Protein AF-A0A6G6YEZ7-F1 (afdb_monomer)

Sequence (83 aa):
MFAELEKYKTNGHFFFEKNDNLRNKSKDVPNLPGVYYILKLARGKVELVYIGKSGSMLQNGQFKDQLLNKRLNNKQDGIRREY

Secondary structure (DSSP, 8-state):
--GGGGG-SS-------TT--HHHHTTTS-SSSEEEEEEEEETTEEEEEEEEEE-PBPTTSPBPS--HHHHHTSEETTEETT-

Foldseek 3Di:
DDPVCVPDPDDDDFDDDPPDDLLVRCVPPDQAWDKDWDWDDPPNDTDTDDIDTAFDADPVRGTDNGGDSNVQQDDDPNHGNSD

pLDDT: mean 92.2, std 4.58, range [66.5, 96.31]

Mean predicted aligned error: 3.57 Å

Nearest PDB structures (foldseek):
  8cml-assembly1_B  TM=4.074E-01  e=9.791E+00  Homo sapiens

Structure (mmCIF, N/CA/C/O backbone):
data_AF-A0A6G6YEZ7-F1
#
_entry.id   AF-A0A6G6YEZ7-F1
#
loop_
_atom_site.group_PDB
_atom_site.id
_atom_site.type_symbol
_atom_site.label_atom_id
_atom_site.label_alt_id
_atom_site.label_comp_id
_atom_site.label_asym_id
_atom_site.label_entity_id
_atom_site.label_seq_id
_atom_site.pdbx_PDB_ins_code
_atom_site.Cartn_x
_atom_site.Cartn_y
_atom_site.Cartn_z
_atom_site.occupancy
_atom_site.B_iso_or_equiv
_atom_site.auth_seq_id
_atom_site.auth_comp_id
_atom_site.auth_asym_id
_atom_site.auth_atom_id
_atom_site.pdbx_PDB_model_num
ATOM 1 N N . MET A 1 1 ? -13.617 -10.564 -2.830 1.00 73.88 1 MET A N 1
ATOM 2 C CA . MET A 1 1 ? -14.167 -9.372 -3.519 1.00 73.88 1 MET A CA 1
ATOM 3 C C . MET A 1 1 ? -13.644 -9.218 -4.947 1.00 73.88 1 MET A C 1
ATOM 5 O O . MET A 1 1 ? -14.424 -8.780 -5.769 1.00 73.88 1 MET A O 1
ATOM 9 N N . PHE A 1 2 ? -12.426 -9.635 -5.317 1.00 88.44 2 PHE A N 1
ATOM 10 C CA . PHE A 1 2 ? -12.013 -9.655 -6.732 1.00 88.44 2 PHE A CA 1
ATOM 11 C C . PHE A 1 2 ? -11.114 -10.863 -7.013 1.00 88.44 2 PHE A C 1
ATOM 13 O O . PHE A 1 2 ? -10.001 -10.908 -6.503 1.00 88.44 2 PHE A O 1
ATOM 20 N N . ALA A 1 3 ? -11.575 -11.823 -7.821 1.00 93.19 3 ALA A N 1
ATOM 21 C CA . ALA A 1 3 ? -10.788 -13.017 -8.163 1.00 93.19 3 ALA A CA 1
ATOM 22 C C . ALA A 1 3 ? -9.527 -12.685 -8.986 1.00 93.19 3 ALA A C 1
ATOM 24 O O . ALA A 1 3 ? -8.531 -13.394 -8.918 1.00 93.19 3 ALA A O 1
ATOM 25 N N . GLU A 1 4 ? -9.541 -11.568 -9.720 1.00 91.75 4 GLU A N 1
ATOM 26 C CA . GLU A 1 4 ? -8.394 -11.094 -10.507 1.00 91.75 4 GLU A CA 1
ATOM 27 C C . GLU A 1 4 ? -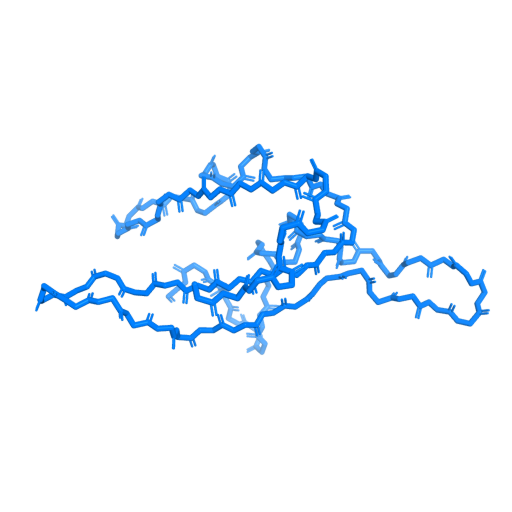7.151 -10.823 -9.642 1.00 91.75 4 GLU A C 1
ATOM 29 O O . GLU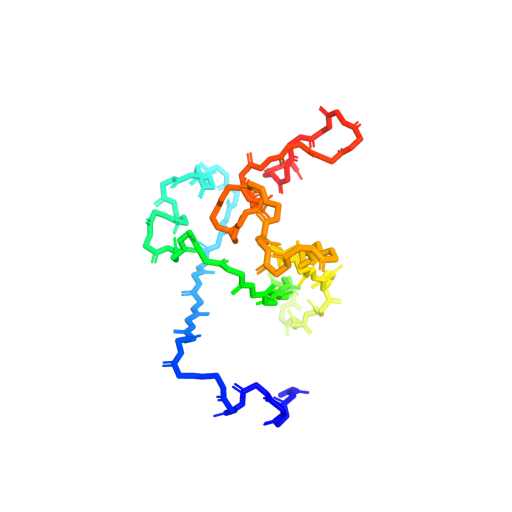 A 1 4 ? -6.022 -10.911 -10.125 1.00 91.75 4 GLU A O 1
ATOM 34 N N . LEU A 1 5 ? -7.343 -10.531 -8.350 1.00 91.38 5 LEU A N 1
ATOM 35 C CA . LEU A 1 5 ? -6.245 -10.240 -7.431 1.00 91.38 5 LEU A CA 1
ATOM 36 C C . LEU A 1 5 ? -5.392 -11.473 -7.097 1.00 91.38 5 LEU A C 1
ATOM 38 O O . LEU A 1 5 ? -4.225 -11.315 -6.748 1.00 91.38 5 LEU A O 1
ATOM 42 N N . GLU A 1 6 ? -5.921 -12.684 -7.2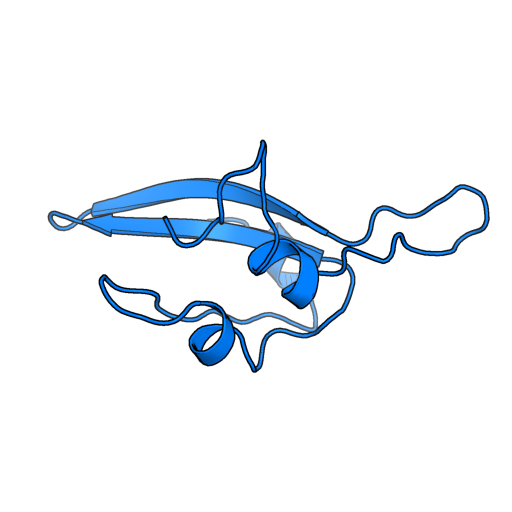88 1.00 90.50 6 GLU A N 1
ATOM 43 C CA . GLU A 1 6 ? -5.192 -13.943 -7.060 1.00 90.50 6 GLU A CA 1
ATOM 44 C C . GLU A 1 6 ? -3.999 -14.115 -8.017 1.00 90.50 6 GLU A C 1
ATOM 46 O O . GLU A 1 6 ? -3.083 -14.893 -7.764 1.00 90.50 6 GLU A O 1
ATOM 51 N N . LYS A 1 7 ? -3.964 -13.357 -9.122 1.00 92.94 7 LYS A N 1
ATOM 52 C CA . LYS A 1 7 ? -2.857 -13.389 -10.090 1.00 92.94 7 LYS A CA 1
ATOM 53 C C . LYS A 1 7 ? -1.606 -12.649 -9.602 1.00 92.94 7 LYS A C 1
ATOM 55 O O . LYS A 1 7 ? -0.529 -12.818 -10.180 1.00 92.94 7 LYS A O 1
ATOM 60 N N . TYR A 1 8 ? -1.717 -11.808 -8.571 1.00 91.62 8 TYR A N 1
ATOM 61 C CA . TYR A 1 8 ? -0.595 -11.010 -8.076 1.00 91.62 8 TYR A CA 1
ATOM 62 C C . TYR A 1 8 ? 0.282 -11.823 -7.121 1.00 91.62 8 TYR A C 1
ATOM 64 O O . TYR A 1 8 ? -0.124 -12.169 -6.013 1.00 91.62 8 TYR A O 1
ATOM 72 N N . LYS A 1 9 ? 1.540 -12.046 -7.524 1.00 93.31 9 LYS A N 1
ATOM 73 C CA . LYS A 1 9 ? 2.558 -12.741 -6.711 1.00 93.31 9 LYS A CA 1
ATOM 74 C C . LYS A 1 9 ? 2.943 -11.982 -5.440 1.00 93.31 9 LYS A C 1
ATOM 76 O O . LYS A 1 9 ? 3.379 -12.586 -4.468 1.00 93.31 9 LYS A O 1
ATOM 81 N N . THR A 1 10 ? 2.820 -10.658 -5.468 1.00 93.81 10 THR A N 1
ATOM 82 C CA . THR A 1 10 ? 3.058 -9.790 -4.317 1.00 93.81 10 THR A CA 1
ATOM 83 C C . THR A 1 10 ? 1.734 -9.160 -3.932 1.00 93.81 10 THR A C 1
ATOM 85 O O . THR A 1 10 ? 1.200 -8.326 -4.661 1.00 93.81 10 THR A O 1
ATOM 88 N N . ASN A 1 11 ? 1.205 -9.581 -2.794 1.00 93.62 11 ASN A N 1
ATOM 89 C CA . ASN A 1 11 ? -0.033 -9.081 -2.225 1.00 93.62 11 ASN A CA 1
ATOM 90 C C . ASN A 1 11 ? 0.132 -8.936 -0.706 1.00 93.62 11 ASN A C 1
ATOM 92 O O . ASN A 1 11 ? 1.086 -9.442 -0.117 1.00 93.62 11 ASN A O 1
ATOM 96 N N . GLY A 1 12 ? -0.758 -8.170 -0.087 1.00 94.06 12 GLY A N 1
ATOM 97 C CA . GLY A 1 12 ? -0.707 -7.892 1.339 1.00 94.06 12 GLY A CA 1
ATOM 98 C C . GLY A 1 12 ? -1.753 -6.864 1.736 1.00 94.06 12 GLY A C 1
ATOM 99 O O . GLY A 1 12 ? -2.432 -6.278 0.892 1.00 94.06 12 GLY A O 1
ATOM 100 N N . HIS A 1 13 ? -1.883 -6.651 3.036 1.00 95.00 13 HIS A N 1
ATOM 101 C CA . HIS A 1 13 ? -2.768 -5.649 3.608 1.00 95.00 13 HIS A CA 1
ATOM 102 C C . HIS A 1 13 ? -2.178 -5.144 4.923 1.00 95.00 13 HIS A C 1
ATOM 104 O O . HIS A 1 13 ? -1.340 -5.802 5.536 1.00 95.00 13 HIS A O 1
ATOM 110 N N . PHE A 1 14 ? -2.626 -3.973 5.358 1.00 96.31 14 PHE A N 1
ATOM 111 C CA . PHE A 1 14 ? -2.344 -3.454 6.688 1.00 96.31 14 PHE A CA 1
ATOM 112 C C . PHE A 1 14 ? -3.560 -2.681 7.194 1.00 96.31 14 PHE A C 1
ATOM 114 O O . PHE A 1 14 ? -4.368 -2.189 6.404 1.00 96.31 14 PHE A O 1
ATOM 121 N N . PHE A 1 15 ? -3.678 -2.578 8.513 1.00 95.50 15 PHE A N 1
ATOM 122 C CA . PHE A 1 15 ? -4.696 -1.756 9.157 1.00 95.50 15 PHE A CA 1
ATOM 123 C C . PHE A 1 15 ? -4.164 -0.345 9.404 1.00 95.50 15 PHE A C 1
ATOM 125 O O . PHE A 1 15 ? -2.995 -0.162 9.764 1.00 95.50 15 PHE A O 1
ATOM 132 N N . PHE A 1 16 ? -5.040 0.634 9.204 1.00 94.31 16 PHE A N 1
ATOM 133 C CA . PHE A 1 16 ? -4.789 2.048 9.443 1.00 94.31 16 PHE A CA 1
ATOM 134 C C . PHE A 1 16 ? -5.958 2.627 10.235 1.00 94.31 16 PHE A C 1
ATOM 136 O O . PHE A 1 16 ? -7.108 2.565 9.795 1.00 94.31 16 PHE A O 1
ATOM 143 N N . GLU A 1 17 ? -5.651 3.161 11.406 1.00 93.62 17 GLU A N 1
ATOM 144 C CA . GLU A 1 17 ? -6.600 3.697 12.368 1.00 93.62 17 GLU A CA 1
ATOM 145 C C . GLU A 1 17 ? -6.337 5.180 12.636 1.00 93.62 17 GLU A C 1
ATOM 147 O O . GLU A 1 17 ? -5.340 5.773 12.217 1.00 93.62 17 GLU A O 1
ATOM 152 N N . LYS A 1 18 ? -7.257 5.811 13.365 1.00 90.75 18 LYS A N 1
ATOM 153 C CA . LYS A 1 18 ? -7.081 7.197 13.789 1.00 90.75 18 LYS A CA 1
ATOM 154 C C . LYS A 1 18 ? -5.803 7.322 14.631 1.00 90.75 18 LYS A C 1
ATOM 156 O O . LYS A 1 18 ? -5.608 6.555 15.566 1.00 90.75 18 LYS A O 1
ATOM 161 N N . ASN A 1 19 ? -5.002 8.350 14.345 1.00 90.62 19 ASN A N 1
ATOM 162 C CA . ASN A 1 19 ? -3.694 8.646 14.954 1.00 90.62 19 ASN A CA 1
ATOM 163 C C . ASN A 1 19 ? -2.530 7.757 14.492 1.00 90.62 19 ASN A C 1
ATOM 165 O O . ASN A 1 19 ? -1.398 7.989 14.922 1.00 90.62 19 ASN A O 1
ATOM 169 N N . ASP A 1 20 ? -2.761 6.791 13.602 1.00 94.38 20 ASP A N 1
ATOM 170 C CA . ASP A 1 20 ? -1.653 6.097 12.960 1.00 94.38 20 ASP A CA 1
ATOM 171 C C . ASP A 1 20 ? -0.871 7.037 12.041 1.00 94.38 20 ASP A C 1
ATOM 173 O O . ASP A 1 20 ? -1.409 7.946 11.409 1.00 94.38 20 ASP A O 1
ATOM 177 N N . ASN A 1 21 ? 0.425 6.764 11.908 1.00 93.62 21 ASN A N 1
ATOM 178 C CA . ASN A 1 21 ? 1.244 7.368 10.869 1.00 93.62 21 ASN A CA 1
ATOM 179 C C . ASN A 1 21 ? 1.251 6.454 9.637 1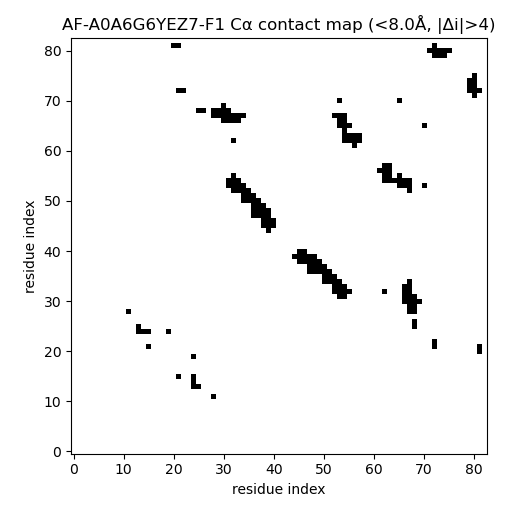.00 93.62 21 ASN A C 1
ATOM 181 O O . ASN A 1 21 ? 1.758 5.326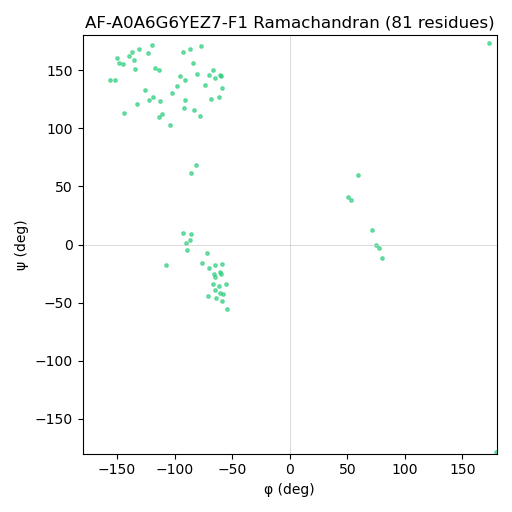 9.705 1.00 93.62 21 ASN A O 1
ATOM 185 N N . LEU A 1 22 ? 0.727 6.936 8.504 1.00 94.25 22 LEU A N 1
ATOM 186 C CA . LEU A 1 22 ? 0.577 6.106 7.306 1.00 94.25 22 LEU A CA 1
ATOM 187 C C . LEU A 1 22 ? 1.929 5.603 6.790 1.00 94.25 22 LEU A C 1
ATOM 189 O O . LEU A 1 22 ? 2.034 4.457 6.350 1.00 94.25 22 LEU A O 1
ATOM 193 N N . ARG A 1 23 ? 2.987 6.411 6.900 1.00 94.19 23 ARG A N 1
ATOM 194 C CA . ARG A 1 23 ? 4.339 6.032 6.464 1.00 94.19 23 ARG A CA 1
ATOM 195 C C . ARG A 1 23 ? 4.904 4.878 7.285 1.00 94.19 23 ARG A C 1
ATOM 197 O O . ARG A 1 23 ? 5.521 3.983 6.717 1.00 94.19 23 ARG A O 1
ATOM 204 N N . ASN A 1 24 ? 4.651 4.866 8.590 1.00 96.06 24 ASN A N 1
ATOM 205 C CA . ASN A 1 24 ? 5.075 3.775 9.466 1.00 96.06 24 ASN A CA 1
ATOM 206 C C . ASN A 1 24 ? 4.272 2.498 9.201 1.00 96.06 24 ASN A C 1
ATOM 208 O O . ASN A 1 24 ? 4.855 1.421 9.103 1.00 96.06 24 ASN A O 1
ATOM 212 N N . LYS A 1 25 ? 2.948 2.611 9.046 1.00 96.31 25 LYS A N 1
ATOM 213 C CA . LYS A 1 25 ? 2.071 1.463 8.760 1.00 96.31 25 LYS A CA 1
ATOM 214 C C . LYS A 1 25 ? 2.314 0.845 7.386 1.00 96.31 25 LYS A C 1
ATOM 216 O O . LYS A 1 25 ? 2.216 -0.364 7.233 1.00 96.31 25 LYS A O 1
ATOM 221 N N . SER A 1 26 ? 2.659 1.669 6.398 1.00 95.56 26 SER A N 1
ATOM 222 C CA . SER A 1 26 ? 2.919 1.235 5.023 1.00 95.56 26 SER A CA 1
ATOM 223 C C . SER A 1 26 ? 4.391 0.921 4.738 1.00 95.56 26 SER A C 1
ATOM 225 O O . SER A 1 26 ? 4.739 0.717 3.578 1.00 95.56 26 SER A O 1
ATOM 227 N N . LYS A 1 27 ? 5.268 0.867 5.753 1.00 95.62 27 LYS A N 1
ATOM 228 C CA . LYS A 1 27 ? 6.724 0.691 5.574 1.00 95.62 27 LYS A CA 1
ATOM 229 C C . LYS A 1 27 ? 7.102 -0.557 4.763 1.00 95.62 27 LYS A C 1
ATOM 231 O O . LYS A 1 27 ? 8.054 -0.508 3.993 1.00 95.62 27 LYS A O 1
ATOM 236 N N . ASP A 1 28 ? 6.322 -1.627 4.907 1.00 95.12 28 ASP A N 1
ATOM 237 C CA . ASP A 1 28 ? 6.560 -2.917 4.252 1.00 95.12 28 ASP A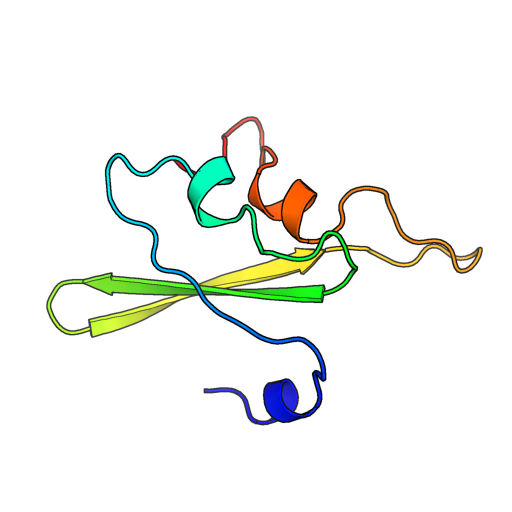 CA 1
ATOM 238 C C . ASP A 1 28 ? 5.877 -3.003 2.874 1.00 95.12 28 ASP A C 1
ATOM 240 O O . ASP A 1 28 ? 6.051 -3.974 2.139 1.00 95.12 28 ASP A O 1
ATOM 244 N N . VAL A 1 29 ? 5.103 -1.979 2.485 1.00 95.25 29 VAL A N 1
ATOM 245 C CA . VAL A 1 29 ? 4.506 -1.909 1.149 1.00 95.25 29 VAL A CA 1
ATOM 246 C C . VAL A 1 29 ? 5.626 -1.709 0.126 1.00 95.25 29 VAL A C 1
ATOM 248 O O . VAL A 1 29 ? 6.370 -0.728 0.227 1.00 95.25 29 VAL A O 1
ATOM 251 N N . PRO A 1 30 ? 5.736 -2.569 -0.901 1.00 93.56 30 PRO A N 1
ATOM 252 C CA . PRO A 1 30 ? 6.800 -2.464 -1.885 1.00 93.56 30 PRO A CA 1
ATOM 253 C C . PRO A 1 30 ? 6.673 -1.177 -2.699 1.00 93.56 30 PRO A C 1
ATOM 255 O O . PRO A 1 30 ? 5.583 -0.742 -3.080 1.00 93.56 30 PRO A O 1
ATOM 258 N N . ASN A 1 31 ? 7.809 -0.577 -3.039 1.00 93.00 31 ASN A N 1
ATOM 259 C CA . ASN A 1 31 ? 7.847 0.564 -3.945 1.00 93.00 31 ASN A CA 1
ATOM 260 C C . ASN A 1 31 ? 7.900 0.097 -5.412 1.00 93.00 31 ASN A C 1
ATOM 262 O O . ASN A 1 31 ? 8.866 0.369 -6.116 1.00 93.00 31 ASN A O 1
ATOM 266 N N . LEU A 1 32 ? 6.860 -0.620 -5.849 1.00 93.69 32 LEU A N 1
ATOM 267 C CA . LEU A 1 32 ? 6.687 -1.176 -7.201 1.00 93.69 32 LEU A CA 1
ATOM 268 C C . LEU A 1 32 ? 5.373 -0.681 -7.842 1.00 93.69 32 LEU A C 1
ATOM 270 O O . LEU A 1 32 ? 4.522 -0.140 -7.130 1.00 93.69 32 LEU A O 1
ATOM 274 N N . PRO A 1 33 ? 5.175 -0.813 -9.167 1.00 94.12 33 PRO A N 1
ATOM 275 C CA . PRO A 1 33 ? 3.866 -0.607 -9.788 1.00 94.12 33 PRO A CA 1
ATOM 276 C C . PRO A 1 33 ? 2.831 -1.581 -9.220 1.00 94.12 33 PRO A C 1
ATOM 278 O O . PRO A 1 33 ? 3.150 -2.732 -8.930 1.00 94.12 33 PRO A O 1
ATOM 281 N N . GLY A 1 34 ? 1.584 -1.140 -9.084 1.00 93.62 34 GLY A N 1
ATOM 282 C CA . GLY A 1 34 ? 0.536 -2.007 -8.561 1.00 93.62 34 GLY A CA 1
ATOM 283 C C . GLY A 1 34 ? -0.826 -1.342 -8.461 1.00 93.62 34 GLY A C 1
ATOM 284 O O . GLY A 1 34 ? -1.010 -0.172 -8.809 1.00 93.62 34 GLY A O 1
ATOM 285 N N . VAL A 1 35 ? -1.781 -2.117 -7.960 1.00 94.62 35 VAL A N 1
ATOM 286 C CA . VAL A 1 35 ? -3.142 -1.687 -7.636 1.00 94.62 35 VAL A CA 1
ATOM 287 C C . VAL A 1 35 ? -3.375 -1.842 -6.140 1.00 94.62 35 VAL A C 1
ATOM 289 O O . VAL A 1 35 ? -2.751 -2.677 -5.490 1.00 94.62 35 VAL A O 1
ATOM 292 N N . TYR A 1 36 ? -4.256 -1.023 -5.586 1.00 94.38 36 TYR A N 1
ATOM 293 C CA . TYR A 1 36 ? -4.659 -1.109 -4.190 1.00 94.38 36 TYR A CA 1
ATOM 294 C C . TYR A 1 36 ? -6.102 -0.659 -4.040 1.00 94.38 36 TYR A C 1
ATOM 296 O O . TYR A 1 36 ? -6.620 0.117 -4.844 1.00 94.38 36 TYR A O 1
ATOM 304 N N . TYR A 1 37 ? -6.742 -1.124 -2.981 1.00 95.00 37 TYR A N 1
ATOM 305 C CA . TYR A 1 37 ? -8.065 -0.680 -2.594 1.00 95.00 37 TYR A CA 1
ATOM 306 C C . TYR A 1 37 ? -8.093 -0.420 -1.092 1.00 95.00 37 TYR A C 1
ATOM 308 O O . TYR A 1 37 ? -7.323 -1.011 -0.337 1.00 95.00 37 TYR A O 1
ATOM 316 N N . ILE A 1 38 ? -8.956 0.498 -0.670 1.00 94.44 38 ILE A N 1
ATOM 317 C CA . ILE A 1 38 ? -9.130 0.864 0.734 1.00 94.44 38 ILE A CA 1
ATOM 318 C C . ILE A 1 38 ? -10.519 0.415 1.157 1.00 94.44 38 ILE A C 1
ATOM 320 O O . ILE A 1 38 ? -11.523 0.803 0.552 1.00 94.44 38 ILE A O 1
ATOM 324 N N . LEU A 1 39 ? -10.551 -0.405 2.203 1.00 95.75 39 LEU A N 1
ATOM 325 C CA . LEU A 1 39 ? -11.776 -0.806 2.872 1.00 95.75 39 LEU A CA 1
ATOM 326 C C . LEU A 1 39 ? -11.922 -0.004 4.160 1.00 95.75 39 LEU A C 1
ATOM 328 O O . LEU A 1 39 ? -11.004 0.055 4.976 1.00 95.75 39 LEU A O 1
ATOM 332 N N . LYS A 1 40 ? -13.096 0.583 4.354 1.00 95.69 40 LYS A N 1
ATOM 333 C CA . LYS A 1 40 ? -13.505 1.191 5.610 1.00 95.69 40 LYS A CA 1
ATOM 334 C C . LYS A 1 40 ? -14.232 0.146 6.447 1.00 95.69 40 LYS A C 1
ATOM 336 O O . LYS A 1 40 ? -15.230 -0.427 6.013 1.00 95.69 40 LYS A O 1
ATOM 341 N N . LEU A 1 41 ? -13.732 -0.059 7.660 1.00 94.88 41 LEU A N 1
ATOM 342 C CA . LEU A 1 41 ? -14.328 -0.920 8.673 1.00 94.88 41 LEU A CA 1
ATOM 343 C C . LEU A 1 41 ? -14.993 -0.028 9.719 1.00 94.88 41 LEU A C 1
ATOM 345 O O . LEU A 1 41 ? -14.316 0.595 10.531 1.00 94.88 41 LEU A O 1
ATOM 349 N N . ALA A 1 42 ? -16.317 0.097 9.671 1.00 93.56 42 AL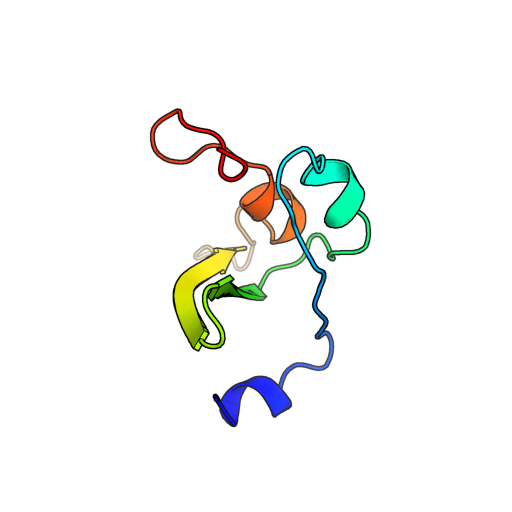A A N 1
ATOM 350 C CA . ALA A 1 42 ? -17.046 0.956 10.599 1.00 93.56 42 ALA A CA 1
ATOM 351 C C . ALA A 1 42 ? -18.462 0.440 10.836 1.00 93.56 42 ALA A C 1
ATOM 353 O O . ALA A 1 42 ? -19.133 -0.000 9.906 1.00 93.56 42 ALA A O 1
ATOM 354 N N . ARG A 1 43 ? -18.946 0.548 12.082 1.00 93.56 43 ARG A N 1
ATOM 355 C CA . ARG A 1 43 ? -20.335 0.208 12.457 1.00 93.56 43 ARG A CA 1
ATOM 356 C C . ARG A 1 4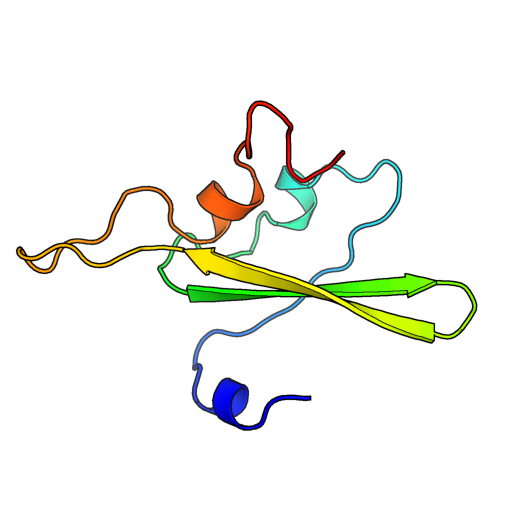3 ? -20.744 -1.214 12.025 1.00 93.56 43 ARG A C 1
ATOM 358 O O . ARG A 1 43 ? -21.856 -1.419 11.552 1.00 93.56 43 ARG A O 1
ATOM 365 N N . GLY A 1 44 ? -19.819 -2.171 12.132 1.00 95.00 44 GLY A N 1
ATOM 366 C CA . GLY A 1 44 ? -20.038 -3.566 11.726 1.00 95.00 44 GLY A CA 1
ATOM 367 C C . GLY A 1 44 ? -20.123 -3.797 10.211 1.00 95.00 44 GLY A C 1
ATOM 368 O O . GLY A 1 44 ? -20.540 -4.871 9.793 1.00 95.00 44 GLY A O 1
ATOM 369 N N . LYS A 1 45 ? -19.750 -2.811 9.384 1.00 95.56 45 LYS A N 1
ATOM 370 C CA . LYS A 1 45 ? -19.758 -2.901 7.917 1.00 95.56 45 LYS A CA 1
ATOM 371 C C . LYS A 1 45 ? -18.346 -2.840 7.340 1.00 95.56 45 LYS A C 1
ATOM 373 O O . LYS A 1 45 ? -17.468 -2.178 7.896 1.00 95.56 45 LYS A O 1
ATOM 378 N N . VAL A 1 46 ? -18.176 -3.498 6.194 1.00 95.62 46 VAL A N 1
ATOM 379 C CA . VAL A 1 46 ? -16.987 -3.430 5.336 1.00 95.62 46 VAL A CA 1
ATOM 380 C C . VAL A 1 46 ? -17.379 -2.693 4.057 1.00 95.62 46 VAL A C 1
ATOM 382 O O . VAL A 1 46 ? -18.182 -3.201 3.276 1.00 95.62 46 VAL A O 1
ATOM 385 N N . GLU A 1 47 ? -16.839 -1.497 3.844 1.00 96.31 47 GLU A N 1
ATOM 386 C CA . GLU A 1 47 ? -17.182 -0.640 2.702 1.00 96.31 47 GLU A CA 1
ATOM 387 C C . GLU A 1 47 ? -15.948 -0.385 1.833 1.00 96.31 47 GLU A C 1
ATOM 389 O O . GLU A 1 47 ? -14.917 0.065 2.327 1.00 96.31 47 GLU A O 1
ATOM 394 N N . LEU A 1 48 ? -16.039 -0.641 0.527 1.00 95.31 48 LEU A N 1
ATOM 395 C CA . LEU A 1 48 ? -14.996 -0.266 -0.427 1.00 95.31 48 LEU A CA 1
ATOM 396 C C . LEU A 1 48 ? -15.097 1.230 -0.732 1.00 95.31 48 LEU A C 1
ATOM 398 O O . LEU A 1 48 ? -16.049 1.661 -1.376 1.00 95.31 48 LEU A O 1
ATOM 402 N N . VAL A 1 49 ? -14.123 2.017 -0.271 1.00 94.38 49 VAL A N 1
ATOM 403 C CA . VAL A 1 49 ? -14.174 3.490 -0.359 1.00 94.38 49 VAL A CA 1
ATOM 404 C C . VAL A 1 49 ? -13.221 4.076 -1.394 1.00 94.38 49 VAL A C 1
ATOM 406 O O . VAL A 1 49 ? -13.384 5.223 -1.800 1.00 94.38 49 VAL A O 1
ATOM 409 N N . TYR A 1 50 ? -12.218 3.311 -1.830 1.00 93.38 50 TYR A N 1
ATOM 410 C CA . TYR A 1 50 ? -11.249 3.780 -2.815 1.00 93.38 50 TYR A CA 1
ATOM 411 C C . TYR A 1 50 ? -10.596 2.617 -3.558 1.00 93.38 50 TYR A C 1
ATOM 413 O O . TYR A 1 50 ? -10.252 1.606 -2.948 1.00 93.38 50 TYR A O 1
ATOM 421 N N . ILE A 1 51 ? -10.357 2.793 -4.857 1.00 94.38 51 ILE A N 1
ATOM 422 C CA . ILE A 1 51 ? -9.473 1.944 -5.662 1.00 94.38 51 ILE A CA 1
ATOM 423 C C . ILE A 1 51 ? -8.456 2.860 -6.335 1.00 94.38 51 ILE A C 1
ATOM 425 O O . ILE A 1 51 ? -8.812 3.885 -6.916 1.00 94.38 51 ILE A O 1
ATOM 429 N N . GLY A 1 52 ? -7.184 2.489 -6.266 1.00 92.06 52 GLY A N 1
ATOM 430 C CA . GLY A 1 52 ? -6.094 3.236 -6.865 1.00 92.06 52 GLY A CA 1
ATOM 431 C C . GLY A 1 52 ? -5.083 2.349 -7.569 1.00 92.06 52 GLY A C 1
ATOM 432 O O . GLY A 1 52 ? -5.022 1.135 -7.382 1.00 92.06 52 GLY A O 1
ATOM 433 N N . LYS A 1 53 ? -4.245 3.001 -8.374 1.00 93.38 53 LYS A N 1
ATOM 434 C CA . LYS A 1 53 ? -3.077 2.393 -9.009 1.00 93.38 53 LYS A CA 1
ATOM 435 C C . LYS A 1 53 ? -1.850 3.290 -8.899 1.00 93.38 53 LYS A C 1
ATO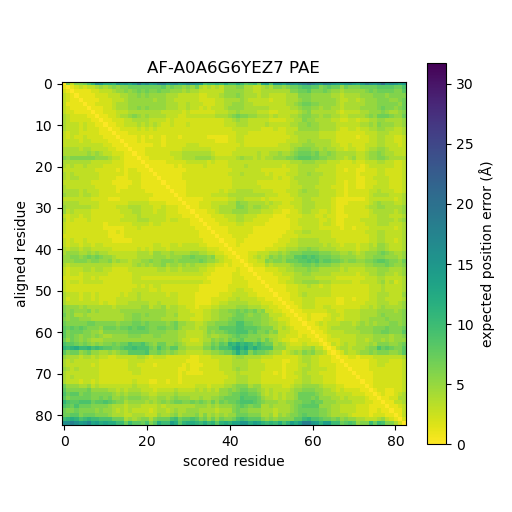M 437 O O . LYS A 1 53 ? -1.965 4.512 -8.738 1.00 93.38 53 LYS A O 1
ATOM 442 N N . SER A 1 54 ? -0.683 2.682 -9.028 1.00 93.75 54 SER A N 1
ATOM 443 C CA . SER A 1 54 ? 0.629 3.326 -9.043 1.00 93.75 54 SER A CA 1
ATOM 444 C C . SER A 1 54 ? 1.454 2.837 -10.237 1.00 93.75 54 SER A C 1
ATOM 446 O O . SER A 1 54 ? 1.074 1.878 -10.905 1.00 93.75 54 SER A O 1
ATOM 448 N N . GLY A 1 55 ? 2.571 3.514 -10.524 1.00 92.81 55 GLY A N 1
ATOM 449 C CA . GLY A 1 55 ? 3.503 3.098 -11.575 1.00 92.81 55 GLY A CA 1
ATOM 450 C C . GLY A 1 55 ? 2.866 3.032 -12.961 1.00 92.81 55 GLY A C 1
ATOM 451 O O . GLY A 1 55 ? 2.825 1.980 -13.587 1.00 92.81 55 GLY A O 1
ATOM 452 N N . SER A 1 56 ? 2.345 4.159 -13.457 1.00 92.12 56 SER A N 1
ATOM 453 C CA . SER A 1 56 ? 1.920 4.242 -14.860 1.00 92.12 56 SER A CA 1
ATOM 454 C C . SER A 1 56 ? 3.125 4.017 -15.777 1.00 92.12 56 SER A C 1
ATOM 456 O O . SER A 1 56 ? 4.130 4.716 -15.632 1.00 92.12 56 SER A O 1
ATOM 458 N N . MET A 1 57 ? 3.006 3.071 -16.706 1.00 92.88 57 MET A N 1
ATOM 459 C CA . MET A 1 57 ? 4.016 2.812 -17.731 1.00 92.88 57 MET A CA 1
ATOM 460 C C . MET A 1 57 ? 3.992 3.923 -18.787 1.00 92.88 57 MET A C 1
ATOM 462 O O . MET A 1 57 ? 2.925 4.394 -19.186 1.00 92.88 57 MET A O 1
ATOM 466 N N . LEU A 1 58 ? 5.174 4.370 -19.189 1.00 93.38 58 LEU A N 1
ATOM 467 C CA . LEU A 1 58 ? 5.409 5.343 -20.248 1.00 93.38 58 LEU A CA 1
ATOM 468 C C . LEU A 1 58 ? 5.647 4.619 -21.580 1.00 93.38 58 LEU A C 1
ATOM 470 O O . LEU A 1 58 ? 5.938 3.426 -21.610 1.00 93.38 58 LEU A O 1
ATOM 474 N N . GLN A 1 59 ? 5.583 5.356 -22.691 1.00 95.44 59 GLN A N 1
ATOM 475 C CA . GLN A 1 59 ? 5.817 4.801 -24.034 1.00 95.44 59 GLN A CA 1
ATOM 476 C C . GLN A 1 59 ? 7.224 4.208 -24.213 1.00 95.44 59 GLN A C 1
ATOM 478 O O . GLN A 1 59 ? 7.419 3.333 -25.046 1.00 95.44 59 GLN A O 1
ATOM 483 N N . ASN A 1 60 ? 8.193 4.646 -23.408 1.00 94.69 60 ASN A N 1
ATOM 484 C CA . ASN A 1 60 ? 9.562 4.133 -23.414 1.00 94.69 60 ASN A CA 1
ATOM 485 C C . ASN A 1 60 ? 9.755 2.880 -22.531 1.00 94.69 60 ASN A C 1
ATOM 487 O O . ASN A 1 60 ? 10.890 2.496 -22.261 1.00 94.69 60 ASN A O 1
ATOM 491 N N . GLY A 1 61 ? 8.673 2.282 -22.019 1.00 91.88 61 GLY A N 1
ATOM 492 C CA . GLY A 1 61 ? 8.714 1.097 -21.156 1.00 91.88 61 GLY A CA 1
ATOM 493 C C . GLY A 1 61 ? 9.105 1.367 -19.699 1.00 91.88 61 GLY A C 1
ATOM 494 O O . GLY A 1 61 ? 9.072 0.449 -18.882 1.00 91.88 61 GLY A O 1
ATOM 495 N N . GLN A 1 62 ? 9.437 2.609 -19.333 1.00 91.06 62 GLN A N 1
ATOM 496 C CA . GLN A 1 62 ? 9.735 2.978 -17.948 1.00 91.06 62 GLN A CA 1
ATOM 497 C C . GLN A 1 62 ? 8.456 3.282 -17.160 1.00 91.06 62 GLN A C 1
ATOM 499 O O . GLN A 1 62 ? 7.427 3.665 -17.717 1.00 91.06 62 GLN A O 1
ATOM 504 N N . PHE A 1 63 ? 8.519 3.157 -15.836 1.00 90.25 63 PHE A N 1
ATOM 505 C CA . PHE A 1 63 ? 7.423 3.541 -14.948 1.00 90.25 63 PHE A CA 1
ATOM 506 C C . PHE A 1 63 ? 7.621 4.954 -14.402 1.00 90.25 63 PHE A C 1
ATOM 508 O O . PHE A 1 63 ? 8.739 5.354 -14.093 1.00 90.25 63 PHE A O 1
ATOM 515 N N . LYS A 1 64 ? 6.524 5.696 -14.210 1.00 88.69 64 LYS A N 1
ATOM 516 C CA . LYS A 1 64 ? 6.563 6.953 -13.445 1.00 88.69 64 LYS A CA 1
ATOM 517 C C . LYS A 1 64 ? 7.014 6.700 -12.001 1.00 88.69 64 LYS A C 1
ATOM 519 O O . LYS A 1 64 ? 6.572 5.734 -11.381 1.00 88.69 64 LYS A O 1
ATOM 524 N N . ASP A 1 65 ? 7.749 7.653 -11.425 1.00 82.25 65 ASP A N 1
ATOM 525 C CA . ASP A 1 65 ? 8.337 7.569 -10.072 1.00 82.25 65 ASP A CA 1
ATOM 526 C C . ASP A 1 65 ? 7.339 7.354 -8.922 1.00 82.25 65 ASP A C 1
ATOM 528 O O . ASP A 1 65 ? 7.719 6.963 -7.814 1.00 82.25 65 ASP A O 1
ATOM 532 N N . GLN A 1 66 ? 6.049 7.602 -9.157 1.00 84.75 66 GLN A N 1
ATOM 533 C CA . GLN A 1 66 ? 4.983 7.382 -8.178 1.00 84.75 66 GLN A CA 1
ATOM 534 C C . GLN A 1 66 ? 4.556 5.906 -8.133 1.00 84.75 66 GLN A C 1
ATOM 536 O O . GLN A 1 66 ? 3.443 5.548 -8.532 1.00 84.75 66 GLN A O 1
ATOM 541 N N . LEU A 1 67 ? 5.462 5.062 -7.640 1.00 93.44 67 LEU A N 1
ATOM 542 C CA . LEU A 1 67 ? 5.246 3.643 -7.340 1.00 93.44 67 LEU A CA 1
ATOM 543 C C . LEU A 1 67 ? 4.464 3.472 -6.022 1.00 93.44 67 LEU A C 1
ATOM 545 O O . LEU A 1 67 ? 4.183 4.456 -5.343 1.00 93.44 67 LEU A O 1
ATOM 549 N N . LEU A 1 68 ? 4.023 2.257 -5.687 1.00 93.88 68 LEU A N 1
ATOM 550 C CA . LEU A 1 68 ? 2.927 2.015 -4.734 1.00 93.88 68 LEU A CA 1
ATOM 551 C C . LEU A 1 68 ? 3.125 2.671 -3.358 1.00 93.88 68 LEU A C 1
ATOM 553 O O . LEU A 1 68 ? 2.287 3.480 -2.960 1.00 93.88 68 LEU A O 1
ATOM 557 N N . ASN A 1 69 ? 4.240 2.405 -2.674 1.00 94.19 69 ASN A N 1
ATOM 558 C CA . ASN A 1 69 ? 4.532 3.018 -1.374 1.00 94.19 69 ASN A CA 1
ATOM 559 C C . ASN A 1 69 ? 4.571 4.557 -1.435 1.00 94.19 69 ASN A C 1
ATOM 561 O O . ASN A 1 69 ? 3.899 5.237 -0.652 1.00 94.19 69 ASN A O 1
ATOM 565 N N . LYS A 1 70 ? 5.299 5.117 -2.411 1.00 92.69 70 LYS A N 1
ATOM 566 C CA . LYS A 1 70 ? 5.368 6.571 -2.622 1.00 92.69 70 LYS A CA 1
ATOM 567 C C . LYS A 1 70 ? 3.994 7.162 -2.921 1.00 92.69 70 LYS A C 1
ATOM 569 O O . LYS A 1 70 ? 3.663 8.224 -2.411 1.00 92.69 70 LYS A O 1
ATOM 574 N N . ARG A 1 71 ? 3.187 6.481 -3.738 1.00 92.75 71 ARG A N 1
ATOM 575 C CA . ARG A 1 71 ? 1.840 6.902 -4.134 1.00 92.75 71 ARG A CA 1
ATOM 576 C C . ARG A 1 71 ? 0.912 6.943 -2.922 1.00 92.75 71 ARG A C 1
ATOM 578 O O . ARG A 1 71 ? 0.213 7.940 -2.772 1.00 92.75 71 ARG A O 1
ATOM 585 N N . LEU A 1 72 ? 0.916 5.926 -2.059 1.00 92.88 72 LEU A N 1
ATOM 586 C CA . LEU A 1 72 ? 0.102 5.904 -0.834 1.00 92.88 72 LEU A CA 1
ATOM 587 C C . LEU A 1 72 ? 0.407 7.096 0.080 1.00 92.88 72 LEU A C 1
ATOM 589 O O . LEU A 1 72 ? -0.514 7.746 0.556 1.00 92.88 72 LEU A O 1
ATOM 593 N N . ASN A 1 73 ? 1.687 7.428 0.240 1.00 92.81 73 ASN A N 1
ATOM 594 C CA . ASN A 1 73 ? 2.147 8.508 1.116 1.00 92.81 73 ASN A CA 1
ATOM 595 C C . ASN A 1 73 ? 2.161 9.900 0.451 1.00 92.81 73 ASN A C 1
ATOM 597 O O . ASN A 1 73 ? 2.625 10.869 1.055 1.00 92.81 73 ASN A O 1
ATOM 601 N N . ASN A 1 74 ? 1.690 10.023 -0.794 1.00 91.69 74 ASN A N 1
ATOM 602 C CA . ASN A 1 74 ? 1.685 11.296 -1.508 1.00 91.69 74 ASN A CA 1
ATOM 603 C C . ASN A 1 74 ? 0.423 12.123 -1.218 1.00 91.69 74 ASN A C 1
ATOM 605 O O . ASN A 1 74 ? -0.577 11.634 -0.689 1.00 91.69 74 ASN A O 1
ATOM 609 N N . LYS A 1 75 ? 0.462 13.388 -1.634 1.00 91.12 75 LYS A N 1
ATOM 610 C CA . LYS A 1 75 ? -0.701 14.267 -1.676 1.00 91.12 75 LYS A CA 1
ATOM 611 C C . LYS A 1 75 ? -1.554 13.997 -2.919 1.00 91.12 75 LYS A C 1
ATOM 613 O O . LYS A 1 75 ? -1.030 13.689 -3.991 1.00 91.12 75 LYS A O 1
ATOM 618 N N . GLN A 1 76 ? -2.861 14.163 -2.776 1.00 85.25 76 GLN A N 1
ATOM 619 C CA . GLN A 1 76 ? -3.828 14.269 -3.860 1.00 85.25 76 GLN A CA 1
ATOM 620 C C . GLN A 1 76 ? -4.544 15.610 -3.698 1.00 85.25 76 GLN A C 1
ATOM 622 O O . GLN A 1 76 ? -5.024 15.910 -2.611 1.00 85.25 76 GLN A O 1
ATOM 627 N N . ASP A 1 77 ? -4.519 16.443 -4.740 1.00 87.75 77 ASP A N 1
ATOM 628 C CA . ASP A 1 77 ? -5.079 17.804 -4.720 1.00 87.75 77 ASP A CA 1
ATOM 629 C C . ASP A 1 77 ? -4.599 18.639 -3.518 1.00 87.75 77 ASP A C 1
ATOM 631 O O . ASP A 1 77 ? -5.348 19.348 -2.858 1.00 87.75 77 ASP A O 1
ATOM 635 N N . GLY A 1 78 ? -3.307 18.507 -3.195 1.00 89.50 78 GLY A N 1
ATOM 636 C CA . GLY A 1 78 ? -2.666 19.207 -2.076 1.00 89.50 78 GLY A CA 1
ATOM 637 C C . GLY A 1 78 ? -2.900 18.587 -0.691 1.00 89.50 78 GLY A C 1
ATOM 638 O O . GLY A 1 78 ? -2.160 18.916 0.240 1.00 89.50 78 GLY A O 1
ATOM 639 N N . ILE A 1 79 ? -3.830 17.639 -0.559 1.00 88.44 79 ILE A N 1
ATOM 640 C CA . ILE A 1 79 ? -4.209 16.992 0.705 1.00 88.44 79 ILE A CA 1
ATOM 641 C C . ILE A 1 79 ? -3.488 15.648 0.845 1.00 88.44 79 ILE A C 1
ATOM 643 O O . ILE A 1 79 ? -3.376 14.884 -0.114 1.00 88.44 79 ILE A O 1
ATOM 647 N N . ARG A 1 80 ? -2.954 15.344 2.033 1.00 87.56 80 ARG A N 1
ATOM 648 C CA . ARG A 1 80 ? -2.347 14.028 2.291 1.00 87.56 80 ARG A CA 1
ATOM 649 C C . ARG A 1 80 ? -3.426 12.951 2.335 1.00 87.56 80 ARG A C 1
ATOM 651 O O . ARG A 1 80 ? -4.508 13.182 2.848 1.00 87.56 80 ARG A O 1
ATOM 658 N N . ARG A 1 81 ? -3.100 11.746 1.878 1.00 84.62 81 ARG A N 1
ATOM 659 C CA . ARG A 1 81 ? -4.030 10.604 1.899 1.00 84.62 81 ARG A CA 1
ATOM 660 C C . ARG A 1 81 ? -4.301 10.009 3.282 1.00 84.62 81 ARG A C 1
ATOM 662 O O . ARG A 1 81 ? -5.143 9.131 3.391 1.00 84.62 81 ARG A O 1
ATOM 669 N N . GLU A 1 82 ? -3.576 10.464 4.300 1.00 83.69 82 GLU A N 1
ATOM 670 C CA . GLU A 1 82 ? -3.762 10.064 5.701 1.00 83.69 82 GLU A CA 1
ATOM 671 C C . GLU A 1 82 ? -4.749 10.964 6.472 1.00 83.69 82 GLU A C 1
ATOM 673 O O . GLU A 1 82 ? -4.926 10.749 7.668 1.00 83.69 82 GLU A O 1
ATOM 678 N N . TYR A 1 83 ? -5.339 11.975 5.811 1.00 66.50 83 TYR A N 1
ATOM 679 C CA . TYR A 1 83 ? -6.282 12.930 6.413 1.00 66.50 83 TYR A CA 1
ATOM 680 C C . TYR A 1 83 ? -7.725 12.417 6.436 1.00 66.50 83 TYR A C 1
ATOM 682 O O . TYR A 1 83 ? -8.137 11.774 5.443 1.00 66.50 83 TYR A O 1
#

Solvent-accessible surface area (backbone atoms only — not comparable to full-atom values): 5448 Å² total; per-residue (Å²): 144,61,80,75,59,76,74,50,91,78,78,85,86,76,83,85,59,92,90,60,55,61,64,70,63,42,62,84,47,61,76,41,63,45,74,51,70,44,73,46,79,54,95,93,42,82,40,83,76,46,78,50,73,24,27,58,72,45,97,84,75,47,60,46,88,48,13,32,36,56,44,62,71,30,64,59,97,86,39,55,68,84,112

Radius of gyration: 13.86 Å; Cα contacts (8 Å, |Δi|>4): 96; chains: 1; bounding box: 30×33×39 Å